Protein AF-A0A5K1FXF5-F1 (afdb_monomer_lite)

Structure (mmCIF, N/CA/C/O backbone):
data_AF-A0A5K1FXF5-F1
#
_entry.id   AF-A0A5K1FXF5-F1
#
loop_
_atom_site.group_PDB
_atom_site.id
_atom_site.type_symbol
_atom_site.label_atom_id
_atom_site.label_alt_id
_atom_site.label_comp_id
_atom_site.label_asym_id
_atom_site.label_entity_id
_atom_site.label_seq_id
_atom_site.pdbx_PDB_ins_code
_atom_site.Cartn_x
_atom_site.Cartn_y
_atom_site.Cartn_z
_atom_site.occupancy
_atom_site.B_iso_or_equiv
_atom_site.auth_seq_id
_atom_site.auth_comp_id
_atom_site.auth_asym_id
_atom_site.auth_atom_id
_atom_site.pdbx_PDB_model_num
ATOM 1 N N . LEU A 1 1 ? 3.307 -6.717 -8.004 1.00 88.38 1 LEU A N 1
ATOM 2 C CA . LEU A 1 1 ? 3.706 -5.517 -8.771 1.00 88.38 1 LEU A CA 1
ATOM 3 C C . LEU A 1 1 ? 2.511 -5.101 -9.609 1.00 88.38 1 LEU A C 1
ATOM 5 O O . LEU A 1 1 ? 1.899 -5.980 -10.207 1.00 88.38 1 LEU A O 1
ATOM 9 N N . VAL A 1 2 ? 2.166 -3.821 -9.617 1.00 93.75 2 VAL A N 1
ATOM 10 C CA . VAL A 1 2 ? 1.059 -3.259 -10.407 1.00 93.75 2 VAL A CA 1
ATOM 11 C C . VAL A 1 2 ? 1.608 -2.094 -11.227 1.00 93.75 2 VAL A C 1
ATOM 13 O O . VAL A 1 2 ? 2.492 -1.388 -10.745 1.00 93.75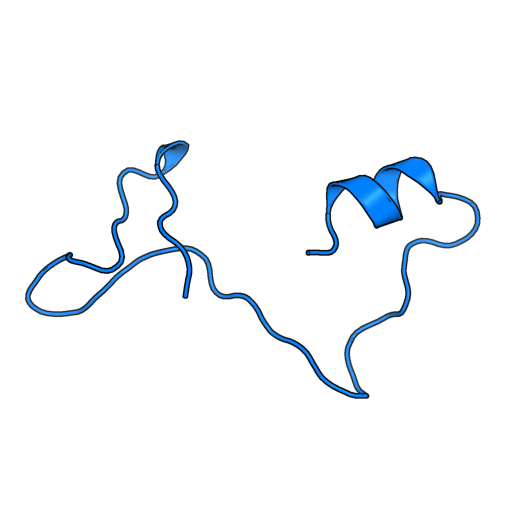 2 VAL A O 1
ATOM 16 N N . SER A 1 3 ? 1.139 -1.906 -12.464 1.00 96.06 3 SER A N 1
ATOM 17 C CA . SER A 1 3 ? 1.562 -0.755 -13.272 1.00 96.06 3 SER A CA 1
ATOM 18 C C . SER A 1 3 ? 1.177 0.539 -12.562 1.00 96.06 3 SER A C 1
ATOM 20 O O . SER A 1 3 ? 0.056 0.678 -12.073 1.00 96.06 3 SER A O 1
ATOM 22 N N . TRP A 1 4 ? 2.116 1.476 -12.497 1.00 95.50 4 TRP A N 1
ATOM 23 C CA . TRP A 1 4 ? 1.901 2.807 -11.953 1.00 95.50 4 TRP A CA 1
ATOM 24 C 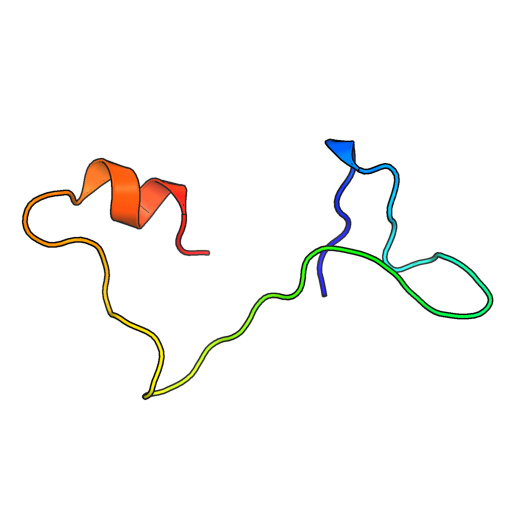C . TRP A 1 4 ? 1.937 3.806 -13.106 1.00 95.50 4 TRP A C 1
ATOM 26 O O . TRP A 1 4 ? 2.990 4.335 -13.467 1.00 95.50 4 TRP A O 1
ATOM 36 N N . GLU A 1 5 ? 0.765 4.015 -13.704 1.00 94.00 5 GLU A N 1
ATOM 37 C CA . GLU A 1 5 ? 0.594 4.829 -14.911 1.00 94.00 5 GLU A CA 1
ATOM 38 C C . GLU A 1 5 ? 1.002 6.292 -14.687 1.00 94.00 5 GLU A C 1
ATOM 40 O O . GLU A 1 5 ? 1.690 6.869 -15.523 1.00 94.00 5 GLU A O 1
ATOM 45 N N . GLU A 1 6 ? 0.672 6.879 -13.529 1.00 94.19 6 GLU A N 1
ATOM 46 C CA . GLU A 1 6 ? 1.067 8.259 -13.195 1.00 94.19 6 GLU A CA 1
ATOM 47 C C . GLU A 1 6 ? 2.593 8.431 -13.124 1.00 94.19 6 GLU A C 1
ATOM 49 O O . GLU A 1 6 ? 3.118 9.486 -13.475 1.00 94.19 6 GLU A O 1
ATOM 54 N N . GLY A 1 7 ? 3.310 7.387 -12.697 1.00 91.31 7 GLY A N 1
ATOM 55 C CA . GLY A 1 7 ? 4.773 7.349 -12.682 1.00 91.31 7 GLY A CA 1
ATOM 56 C C . GLY A 1 7 ? 5.399 6.903 -14.007 1.00 91.31 7 GLY A C 1
ATOM 57 O O . GLY A 1 7 ? 6.625 6.881 -14.117 1.00 91.31 7 GLY A O 1
ATOM 58 N N . GLY A 1 8 ? 4.592 6.522 -15.004 1.00 94.88 8 GLY A N 1
ATOM 59 C CA . GLY A 1 8 ? 5.060 5.978 -16.280 1.00 94.88 8 GLY A CA 1
ATOM 60 C C . GLY A 1 8 ? 5.788 4.635 -16.152 1.00 94.88 8 GLY A C 1
ATOM 61 O O . GLY A 1 8 ? 6.652 4.326 -16.976 1.00 94.88 8 GLY A O 1
ATOM 62 N N . TYR A 1 9 ? 5.495 3.852 -15.108 1.00 96.31 9 TYR A N 1
ATOM 63 C CA . TYR A 1 9 ? 6.126 2.554 -14.866 1.00 96.31 9 TYR A CA 1
ATOM 64 C C . TYR A 1 9 ? 5.151 1.419 -15.126 1.00 96.31 9 TYR A C 1
ATOM 66 O O . TYR A 1 9 ? 4.120 1.310 -14.462 1.00 96.31 9 TYR A O 1
ATOM 74 N N . THR A 1 10 ? 5.516 0.525 -16.043 1.00 96.12 10 THR A N 1
ATOM 75 C CA . THR A 1 10 ? 4.674 -0.618 -16.395 1.00 96.12 10 THR A CA 1
ATOM 76 C C . THR A 1 10 ? 5.321 -1.932 -15.988 1.00 96.12 10 THR A C 1
ATOM 78 O O . THR A 1 10 ? 6.541 -2.113 -16.075 1.00 96.12 10 THR A O 1
ATOM 81 N N . VAL A 1 11 ? 4.489 -2.908 -15.618 1.00 96.12 11 VAL A N 1
ATOM 82 C CA . VAL A 1 11 ? 4.961 -4.273 -15.320 1.00 96.12 11 VAL A CA 1
ATOM 83 C C . VAL A 1 11 ? 5.573 -4.969 -16.542 1.00 96.12 11 VAL A C 1
ATOM 85 O O . VAL A 1 11 ? 6.195 -6.016 -16.403 1.00 96.12 11 VAL A O 1
ATOM 88 N N . SER A 1 12 ? 5.401 -4.398 -17.735 1.00 96.00 12 SER A N 1
ATOM 89 C CA . SER A 1 12 ? 5.996 -4.847 -18.994 1.00 96.00 12 SER A CA 1
ATOM 90 C C . SER A 1 12 ? 7.321 -4.162 -19.345 1.00 96.00 12 SER A C 1
ATOM 92 O O . SER A 1 12 ? 7.903 -4.485 -20.385 1.00 96.00 12 SER A O 1
ATOM 94 N N . ASP A 1 13 ? 7.805 -3.233 -18.514 1.00 94.56 13 ASP A N 1
ATOM 95 C CA . ASP A 1 13 ? 9.066 -2.528 -18.747 1.00 94.56 13 ASP A CA 1
ATOM 96 C C . ASP A 1 13 ? 10.248 -3.505 -18.875 1.00 94.56 13 ASP A C 1
ATOM 98 O O . ASP A 1 13 ? 10.311 -4.553 -18.226 1.00 94.56 13 ASP A O 1
ATOM 102 N N . LYS A 1 14 ? 11.209 -3.145 -19.733 1.00 93.75 14 LYS A N 1
ATOM 103 C CA . LYS A 1 14 ? 12.443 -3.904 -19.979 1.00 93.75 14 LYS A CA 1
ATOM 104 C C . LYS A 1 14 ? 13.671 -3.041 -19.671 1.00 93.75 14 LYS A C 1
ATOM 106 O O . LYS A 1 14 ? 13.618 -1.831 -19.883 1.00 93.75 14 LYS A O 1
ATOM 111 N N . PRO A 1 15 ? 14.79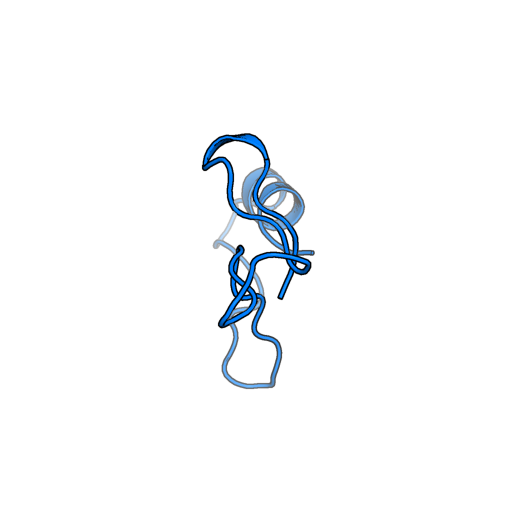2 -3.633 -19.214 1.00 95.12 15 PRO A N 1
ATOM 112 C CA . PRO A 1 15 ? 15.045 -5.072 -19.044 1.00 95.12 15 PRO A CA 1
ATOM 113 C C . PRO A 1 15 ? 14.369 -5.693 -17.816 1.00 95.12 15 PRO A C 1
ATOM 115 O O . PRO A 1 15 ? 14.259 -6.913 -17.748 1.00 95.12 15 PRO A O 1
ATOM 118 N N . MET A 1 16 ? 13.917 -4.867 -16.873 1.00 94.94 16 MET A N 1
ATOM 119 C CA . MET A 1 16 ? 13.287 -5.302 -15.632 1.00 94.94 16 MET A CA 1
ATOM 120 C C . MET A 1 16 ? 11.912 -4.642 -15.487 1.00 94.94 16 MET A C 1
ATOM 122 O O . MET A 1 16 ? 11.806 -3.440 -15.746 1.00 94.94 16 MET A O 1
ATOM 126 N N . PRO A 1 17 ? 10.892 -5.388 -15.031 1.00 95.88 17 PRO A N 1
ATOM 127 C CA . PRO A 1 17 ? 9.557 -4.849 -14.813 1.00 95.88 17 PRO A CA 1
ATOM 128 C C . PRO A 1 17 ? 9.574 -3.808 -13.687 1.00 95.88 17 PRO A C 1
ATOM 130 O O . PRO A 1 17 ? 10.243 -3.996 -12.666 1.00 95.88 17 PRO A O 1
ATOM 133 N N . ARG A 1 18 ? 8.825 -2.715 -13.858 1.00 96.06 18 ARG A N 1
ATOM 134 C CA . ARG A 1 18 ? 8.694 -1.631 -12.871 1.00 96.06 18 ARG A CA 1
ATOM 135 C C . ARG A 1 18 ? 7.224 -1.398 -12.535 1.00 96.06 18 ARG A C 1
ATOM 137 O O . ARG A 1 18 ? 6.332 -1.852 -13.239 1.00 96.06 18 ARG A O 1
ATOM 144 N N . GLY A 1 19 ? 6.961 -0.723 -11.428 1.00 95.38 19 GLY A N 1
ATOM 145 C CA . GLY A 1 19 ? 5.601 -0.432 -10.989 1.00 95.38 19 GLY A CA 1
ATOM 146 C C . GLY A 1 19 ? 5.513 -0.289 -9.479 1.00 95.38 19 GLY A C 1
ATOM 147 O O . GLY A 1 19 ? 6.522 -0.300 -8.774 1.00 95.38 19 GLY A O 1
ATOM 148 N N . GLU A 1 20 ? 4.290 -0.181 -8.986 1.00 95.62 20 GLU A N 1
ATOM 149 C CA . GLU A 1 20 ? 3.982 -0.141 -7.565 1.00 95.62 20 GLU A CA 1
ATOM 150 C C . GLU A 1 20 ? 4.137 -1.535 -6.937 1.00 95.62 20 GLU A C 1
ATOM 152 O O . GLU A 1 20 ? 3.634 -2.550 -7.446 1.00 95.62 20 GLU A O 1
ATOM 157 N N . ILE A 1 21 ? 4.838 -1.594 -5.806 1.00 93.62 21 ILE A N 1
ATOM 158 C CA . ILE A 1 21 ? 4.967 -2.812 -5.009 1.00 93.62 21 ILE A CA 1
ATOM 159 C C . ILE A 1 21 ? 3.762 -2.896 -4.070 1.00 93.62 21 ILE A C 1
ATOM 161 O O . ILE A 1 21 ? 3.579 -2.043 -3.212 1.00 93.62 21 ILE A O 1
ATOM 165 N N . VAL A 1 22 ? 2.980 -3.967 -4.205 1.00 93.50 22 VAL A N 1
ATOM 166 C CA . VAL A 1 22 ? 1.875 -4.295 -3.296 1.00 93.50 22 VAL A CA 1
ATOM 167 C C . VAL A 1 22 ? 2.325 -5.449 -2.407 1.00 93.50 22 VAL A C 1
ATOM 169 O O . VAL A 1 22 ? 2.763 -6.481 -2.922 1.00 93.50 22 VAL A O 1
ATOM 172 N N . ILE A 1 23 ? 2.250 -5.262 -1.088 1.00 93.50 23 ILE A N 1
ATOM 173 C CA . ILE A 1 23 ? 2.649 -6.249 -0.076 1.00 93.50 23 ILE A CA 1
ATOM 174 C C . ILE A 1 23 ? 1.423 -6.589 0.771 1.00 93.50 23 ILE A C 1
ATOM 176 O O . ILE A 1 23 ? 0.7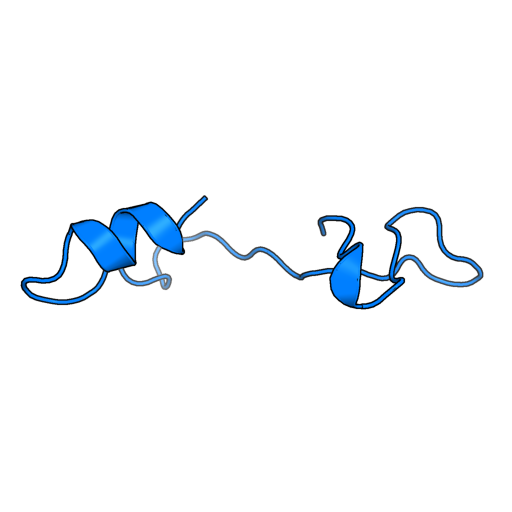10 -5.696 1.216 1.00 93.50 23 ILE A O 1
ATOM 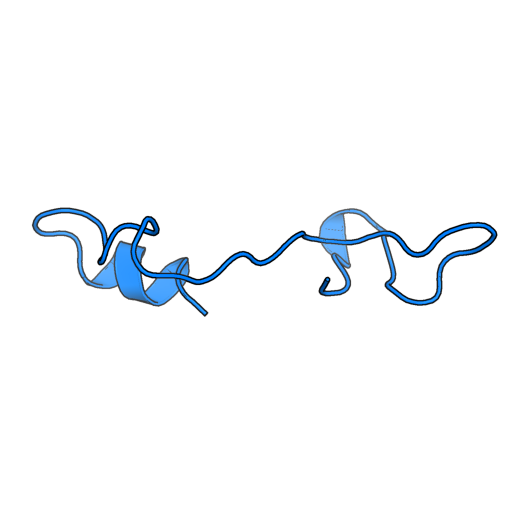180 N N . GLY A 1 24 ? 1.211 -7.880 1.016 1.00 94.00 24 GLY A N 1
ATOM 181 C CA . GLY A 1 24 ? 0.206 -8.396 1.943 1.00 94.00 24 GLY A CA 1
ATOM 182 C C . GLY A 1 24 ? 0.839 -9.359 2.946 1.00 94.00 24 GLY A C 1
ATOM 183 O O . GLY A 1 24 ? 1.906 -9.918 2.692 1.00 94.00 24 GLY A O 1
ATOM 184 N N . GLY A 1 25 ? 0.188 -9.563 4.089 1.00 95.56 25 GLY A N 1
ATOM 185 C CA . GLY A 1 25 ? 0.605 -10.549 5.085 1.00 95.56 25 GLY A CA 1
ATOM 186 C C . GLY A 1 25 ? 0.246 -10.149 6.518 1.00 95.56 25 GLY A C 1
ATOM 187 O O . GLY A 1 25 ? -0.244 -9.044 6.738 1.00 95.56 25 GLY A O 1
ATOM 188 N N . PRO A 1 26 ? 0.523 -11.016 7.510 1.00 96.69 26 PRO A N 1
ATOM 189 C CA . PRO A 1 26 ? 0.136 -10.786 8.908 1.00 96.69 26 PRO A CA 1
ATOM 190 C C . PRO A 1 26 ? 0.765 -9.542 9.548 1.00 96.69 26 PRO A C 1
ATOM 192 O O . PRO A 1 26 ? 0.262 -9.040 10.546 1.00 96.69 26 PRO A O 1
ATOM 195 N N . SER A 1 27 ? 1.885 -9.069 8.997 1.00 95.81 27 SER A N 1
ATOM 196 C CA . SER A 1 27 ? 2.596 -7.877 9.470 1.00 95.81 27 SER A CA 1
ATOM 197 C C . SER A 1 27 ? 2.088 -6.573 8.849 1.00 95.81 27 SER A C 1
ATOM 199 O O . SER A 1 27 ? 2.564 -5.506 9.228 1.00 95.81 27 SER A O 1
ATOM 201 N N . VAL A 1 28 ? 1.154 -6.636 7.895 1.00 95.56 28 VAL A N 1
ATOM 202 C CA . VAL A 1 28 ? 0.508 -5.446 7.334 1.00 95.56 28 VAL A CA 1
ATOM 203 C C . VAL A 1 28 ? -0.593 -4.995 8.293 1.00 95.56 28 VAL A C 1
ATOM 205 O O . VAL A 1 28 ? -1.337 -5.808 8.839 1.00 95.56 28 VAL A O 1
ATOM 208 N N . THR A 1 29 ? -0.671 -3.690 8.541 1.00 95.62 29 THR A N 1
ATOM 209 C CA . THR A 1 29 ? -1.701 -3.083 9.392 1.00 95.62 29 THR A CA 1
ATOM 210 C C . THR A 1 29 ? -3.106 -3.343 8.842 1.00 95.62 29 THR A C 1
ATOM 212 O O . THR A 1 29 ? -3.271 -3.545 7.650 1.00 95.62 29 THR A O 1
ATOM 215 N N . GLN A 1 30 ? -4.139 -3.326 9.689 1.00 94.25 30 GLN A N 1
ATOM 216 C CA . GLN A 1 30 ? -5.526 -3.497 9.219 1.00 94.25 30 GLN A CA 1
ATOM 217 C C . GLN A 1 30 ? -6.124 -2.226 8.606 1.00 94.25 30 GLN A C 1
ATOM 219 O O . GLN A 1 30 ? -7.135 -2.295 7.919 1.00 94.25 30 GLN A O 1
ATOM 224 N N . GLY A 1 31 ? -5.542 -1.065 8.900 1.00 96.25 31 GLY A N 1
ATOM 225 C CA . GLY A 1 31 ? -6.090 0.217 8.493 1.00 96.25 31 GLY A CA 1
ATOM 226 C C . GLY A 1 31 ? -5.626 1.361 9.374 1.00 96.25 31 GLY A C 1
ATOM 227 O O . GLY A 1 31 ? -4.789 1.200 10.267 1.00 96.25 31 GLY A O 1
ATOM 228 N N . TYR A 1 32 ? -6.199 2.529 9.122 1.00 97.44 32 TYR A N 1
ATOM 229 C CA . TYR A 1 32 ? -6.016 3.717 9.939 1.00 97.44 32 TYR A CA 1
ATOM 230 C C . TYR A 1 32 ? -7.052 3.767 11.063 1.00 97.44 32 TYR A C 1
ATOM 232 O O . TYR A 1 32 ? -8.250 3.579 10.853 1.00 97.44 32 TYR A O 1
ATOM 240 N N . TYR A 1 33 ? -6.598 4.084 12.276 1.00 97.50 33 TYR A N 1
ATOM 241 C CA . TYR A 1 33 ? -7.485 4.209 13.430 1.00 97.50 33 TYR A CA 1
ATOM 242 C C . TYR A 1 33 ? -8.530 5.315 13.218 1.00 97.50 33 TYR A C 1
ATOM 244 O O . TYR A 1 33 ? -8.170 6.465 12.966 1.00 97.50 33 TYR A O 1
ATOM 252 N N . LYS A 1 34 ? -9.819 4.968 13.356 1.00 97.44 34 LYS A N 1
ATOM 253 C CA . LYS A 1 34 ? -10.973 5.873 13.164 1.00 97.44 34 LYS A CA 1
ATOM 254 C C . LYS A 1 34 ? -11.013 6.568 11.796 1.00 97.44 34 LYS A C 1
ATOM 256 O O . LYS A 1 34 ? -11.597 7.642 11.672 1.00 97.44 34 LYS A O 1
ATOM 261 N N . ASN A 1 35 ? -10.400 5.977 10.775 1.00 97.69 35 ASN A N 1
ATOM 262 C CA . ASN A 1 35 ? -10.428 6.516 9.422 1.00 97.69 35 ASN A CA 1
ATOM 263 C C . ASN A 1 35 ? -10.646 5.387 8.409 1.00 97.69 35 ASN A C 1
ATOM 265 O O . ASN A 1 35 ? -9.737 4.980 7.684 1.00 97.69 35 ASN A O 1
ATOM 269 N N . GLU A 1 36 ? -11.873 4.867 8.409 1.00 97.12 36 GLU A N 1
ATOM 270 C CA . GLU A 1 36 ? -12.325 3.813 7.495 1.00 97.12 36 GLU A CA 1
ATOM 271 C C . GLU A 1 36 ? -12.231 4.285 6.043 1.00 97.12 36 GLU A C 1
ATOM 273 O O . GLU A 1 36 ? -11.625 3.603 5.231 1.00 97.12 36 GLU A O 1
ATOM 278 N N . ALA A 1 37 ? -12.656 5.520 5.750 1.00 97.62 37 ALA A N 1
ATOM 279 C CA . ALA A 1 37 ? -12.574 6.089 4.404 1.00 97.62 37 ALA A CA 1
ATOM 280 C C . ALA A 1 37 ? -11.148 6.055 3.826 1.00 97.62 37 ALA A C 1
ATOM 282 O O . ALA A 1 37 ? -10.954 5.638 2.688 1.00 97.62 37 ALA A O 1
ATOM 283 N N . LYS A 1 38 ? -10.131 6.449 4.609 1.00 96.44 38 LYS A N 1
ATOM 284 C CA . LYS A 1 38 ? -8.737 6.387 4.145 1.00 96.44 38 LYS A CA 1
ATOM 285 C C . LYS A 1 38 ? -8.196 4.960 4.097 1.00 96.44 38 LYS A C 1
ATOM 287 O O . LYS A 1 38 ? -7.294 4.688 3.314 1.00 96.44 38 LYS A O 1
ATOM 292 N N . THR A 1 39 ? -8.710 4.069 4.942 1.00 96.88 39 THR A N 1
ATOM 293 C CA . THR A 1 39 ? -8.364 2.642 4.906 1.00 96.88 39 THR A CA 1
ATOM 294 C C . THR A 1 39 ? -8.860 2.029 3.602 1.00 96.88 39 THR A C 1
ATOM 296 O O . THR A 1 39 ? -8.061 1.496 2.844 1.00 96.88 39 THR A O 1
ATOM 299 N N . ASP A 1 40 ? -10.130 2.218 3.268 1.00 96.00 40 ASP A N 1
ATOM 300 C CA . ASP A 1 40 ? -10.714 1.688 2.035 1.00 96.00 40 ASP A CA 1
ATOM 301 C C . ASP A 1 40 ? -10.096 2.323 0.776 1.00 96.00 40 ASP A C 1
ATOM 303 O O . ASP A 1 40 ? -10.038 1.688 -0.271 1.00 96.00 40 ASP A O 1
ATOM 307 N N . GLU A 1 41 ? -9.600 3.564 0.867 1.00 94.81 41 GLU A N 1
ATOM 308 C CA . GLU A 1 41 ? -8.910 4.238 -0.241 1.00 94.81 41 GLU A CA 1
ATOM 309 C C . GLU A 1 41 ? -7.544 3.608 -0.568 1.00 94.81 41 GLU A C 1
ATOM 311 O O . GLU A 1 41 ? -7.188 3.504 -1.741 1.00 94.81 41 GLU A O 1
ATOM 316 N N . VAL A 1 42 ? -6.745 3.242 0.446 1.00 93.50 42 VAL A N 1
ATOM 317 C CA . VAL A 1 42 ? -5.335 2.846 0.231 1.00 93.50 42 VAL A CA 1
ATOM 318 C C . VAL A 1 42 ? -5.078 1.341 0.298 1.00 93.50 42 VAL A C 1
ATOM 320 O O . VAL A 1 42 ? -4.026 0.893 -0.158 1.00 93.50 42 VAL A O 1
ATOM 323 N N . TYR A 1 43 ? -5.984 0.558 0.881 1.00 92.62 43 TYR A N 1
ATOM 324 C CA . TYR A 1 43 ? -5.872 -0.900 0.916 1.00 92.62 43 TYR A CA 1
ATOM 325 C C . TYR A 1 43 ? -6.541 -1.492 -0.330 1.00 92.62 43 TYR A C 1
ATOM 327 O O . TYR A 1 43 ? -7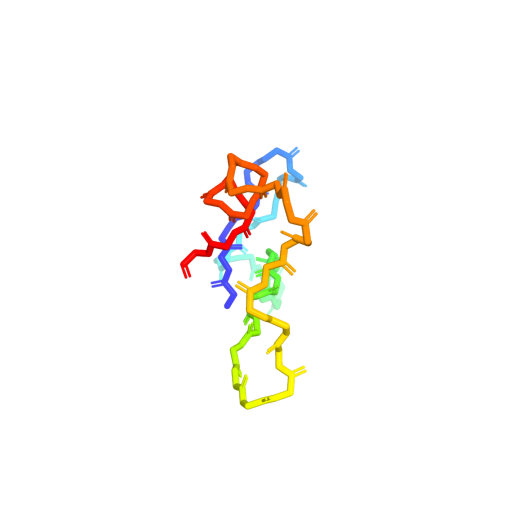.632 -1.077 -0.708 1.00 92.62 43 TYR A O 1
ATOM 335 N N . LYS A 1 44 ? -5.858 -2.440 -0.984 1.00 82.44 44 LYS A N 1
ATOM 336 C CA . LYS A 1 44 ? -6.325 -3.132 -2.197 1.00 82.44 44 LYS A CA 1
ATOM 337 C C . LYS A 1 44 ? -6.840 -4.530 -1.888 1.00 82.44 44 LYS A C 1
ATOM 339 O O . LYS A 1 44 ? -6.280 -5.165 -0.966 1.00 82.44 44 LYS A O 1
#

Foldseek 3Di:
DQADVVVPFACPDPPHHDHDDDDDDPPDDQADDPCVVVRVVPHD

Sequence (44 aa):
LVSWEEGGYTVSDKPMPRGEIVIGGPSVTQGYYKNEAKTDEVYK

pLDDT: mean 94.9, std 2.59, range [82.44, 97.69]

Secondary structure (DSSP, 8-state):
-B-BTTTTB-TT-SSS--SB----STTS---BTTBHHHHHHH--

Organism: NCBI:txid210225

Radius of gyration: 13.66 Å; chains: 1; bounding box: 28×19×33 Å